Protein AF-A0A897P091-F1 (afdb_monomer_lite)

pLDDT: mean 84.44, std 16.89, range [42.38, 98.38]

Organism: NCBI:txid2841257

Foldseek 3Di:
DDPPDDPPPPPPAFAWDKWKAAPVPRDIDDPPDQADPPPRGRDIDIDTHTD

Radius of gyration: 19.54 Å; chains: 1; bounding box: 28×13×63 Å

Secondary structure (DSSP, 8-state):
-----------TT--EEEEEEETTT--EE-TT-SS-TTT----EEEEEEE-

Sequence (51 aa):
MSVRTVITRLLPGGGSKVVVECRNCGTNVSPGTEECPACSGNEFVRYEIPE

Structure (mmCIF, N/CA/C/O backbone):
data_AF-A0A897P091-F1
#
_entry.id   AF-A0A897P091-F1
#
loop_
_atom_site.group_PDB
_atom_site.id
_atom_site.type_symbol
_atom_site.label_atom_id
_atom_site.label_alt_id
_atom_site.label_comp_id
_atom_site.label_asym_id
_atom_site.label_entity_id
_atom_site.label_seq_id
_atom_site.pdbx_PDB_ins_code
_atom_site.Cartn_x
_atom_site.Cartn_y
_atom_site.Cartn_z
_atom_site.occupancy
_atom_site.B_iso_or_equiv
_atom_site.auth_seq_id
_atom_site.auth_comp_id
_atom_site.auth_asym_id
_atom_site.auth_atom_id
_atom_site.pdbx_PDB_model_num
ATOM 1 N N . MET A 1 1 ? -18.619 8.716 52.788 1.00 42.38 1 MET A N 1
ATOM 2 C CA . MET A 1 1 ? -18.147 7.565 51.988 1.00 42.38 1 MET A CA 1
ATOM 3 C C . MET A 1 1 ? -18.565 7.791 50.537 1.00 42.38 1 MET A C 1
ATOM 5 O O . MET A 1 1 ? -19.643 7.362 50.156 1.00 42.38 1 MET A O 1
ATOM 9 N N . SER A 1 2 ? -17.783 8.545 49.757 1.00 54.72 2 SER A N 1
ATOM 10 C CA . SER A 1 2 ? -18.101 8.831 48.347 1.00 54.72 2 SER A CA 1
ATOM 11 C C . SER A 1 2 ? -17.274 7.923 47.453 1.00 54.72 2 SER A C 1
ATOM 13 O O . SER A 1 2 ? -16.064 8.106 47.331 1.00 54.72 2 SER A O 1
ATOM 15 N N . VAL A 1 3 ? -17.921 6.931 46.851 1.00 63.38 3 VAL A N 1
ATOM 16 C CA . VAL A 1 3 ? -17.285 6.027 45.894 1.00 63.38 3 VAL A CA 1
ATOM 17 C C . VAL A 1 3 ? -17.126 6.802 44.587 1.00 63.38 3 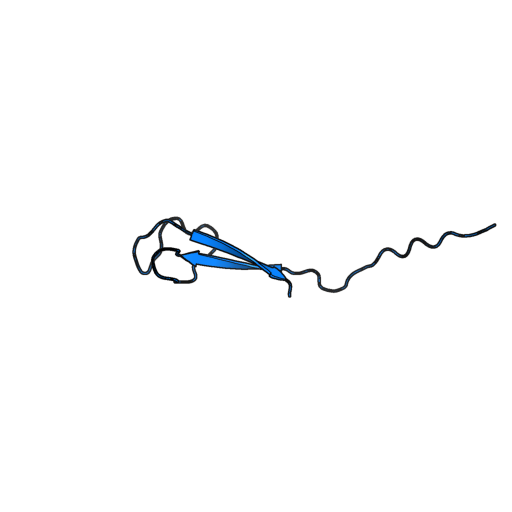VAL A C 1
ATOM 19 O O . VAL A 1 3 ? -18.100 7.066 43.886 1.00 63.38 3 VAL A O 1
ATOM 22 N N . ARG A 1 4 ? -15.904 7.260 44.293 1.00 56.72 4 ARG A N 1
ATOM 23 C CA . ARG A 1 4 ? -15.563 7.844 42.991 1.00 56.72 4 ARG A CA 1
ATOM 24 C C . ARG A 1 4 ? -15.538 6.710 41.970 1.00 56.72 4 ARG A C 1
ATOM 26 O O . ARG A 1 4 ? -14.538 6.011 41.849 1.00 56.72 4 ARG A O 1
ATOM 33 N N . THR A 1 5 ? -16.646 6.507 41.270 1.00 58.00 5 THR A N 1
ATOM 34 C CA . THR A 1 5 ? -16.728 5.539 40.176 1.00 58.00 5 THR A CA 1
ATOM 35 C C . THR A 1 5 ? -15.864 6.035 39.021 1.00 58.00 5 THR A C 1
ATOM 37 O O . THR A 1 5 ? -16.210 6.994 38.333 1.00 58.00 5 THR A O 1
ATOM 40 N N . VAL A 1 6 ? -14.704 5.407 38.833 1.00 62.28 6 VAL A N 1
ATOM 41 C CA . VAL A 1 6 ? -13.864 5.609 37.652 1.00 62.28 6 VAL A CA 1
ATOM 42 C C . VAL A 1 6 ? -14.576 4.920 36.493 1.00 62.28 6 VAL A C 1
ATOM 44 O O . VAL A 1 6 ? -14.580 3.696 36.396 1.00 62.28 6 VAL A O 1
ATOM 47 N N . ILE A 1 7 ? -15.238 5.702 35.641 1.00 63.97 7 ILE A N 1
ATOM 48 C CA . ILE A 1 7 ? -15.779 5.199 34.378 1.00 63.97 7 ILE A CA 1
ATOM 49 C C . ILE A 1 7 ? -14.587 5.031 33.441 1.00 63.97 7 ILE A C 1
ATOM 51 O O . ILE A 1 7 ? -14.186 5.960 32.739 1.00 63.97 7 ILE A O 1
ATOM 55 N N . THR A 1 8 ? -13.990 3.842 33.449 1.00 57.94 8 THR A N 1
ATOM 56 C CA . THR A 1 8 ? -13.103 3.411 32.374 1.00 57.94 8 THR A CA 1
ATOM 57 C C . THR A 1 8 ? -13.971 3.364 31.124 1.00 57.94 8 THR A C 1
ATOM 59 O O . THR A 1 8 ? -14.825 2.488 30.9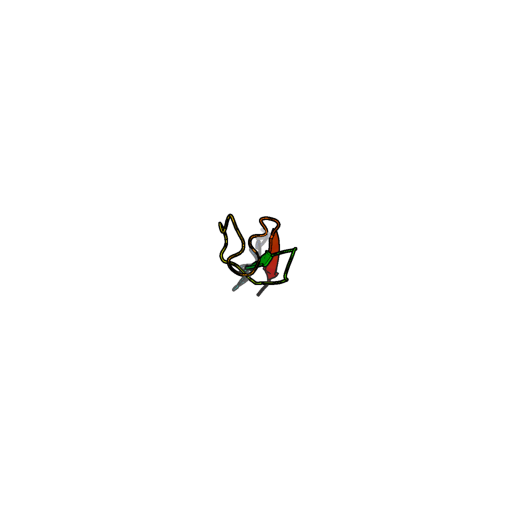94 1.00 57.94 8 THR A O 1
ATOM 62 N N . ARG A 1 9 ? -13.832 4.354 30.235 1.00 58.97 9 ARG A N 1
ATOM 63 C CA . ARG A 1 9 ? -14.418 4.301 28.893 1.00 58.97 9 ARG A CA 1
ATOM 64 C C . ARG A 1 9 ? -13.818 3.089 28.183 1.00 58.97 9 ARG A C 1
ATOM 66 O O . ARG A 1 9 ? -12.779 3.188 27.541 1.00 58.97 9 ARG A O 1
ATOM 73 N N . LEU A 1 10 ? -14.469 1.942 28.325 1.00 63.59 10 LEU A N 1
ATOM 74 C CA . LEU A 1 10 ? -14.358 0.825 27.403 1.00 63.59 10 LEU A CA 1
ATOM 75 C C . LEU A 1 10 ? -14.997 1.307 26.100 1.00 63.59 10 LEU A C 1
ATOM 77 O O . LEU A 1 10 ? -16.198 1.151 25.912 1.00 63.59 10 LEU A O 1
ATOM 81 N N . LEU A 1 11 ? -14.217 1.996 25.262 1.00 63.59 11 LEU A N 1
ATOM 82 C CA . LEU A 1 11 ? -14.587 2.273 23.878 1.00 63.59 11 LEU A CA 1
ATOM 83 C C . LEU A 1 11 ? -14.667 0.914 23.168 1.00 63.59 11 LEU A C 1
ATOM 85 O O . LEU A 1 11 ? -13.628 0.273 22.991 1.00 63.59 11 LEU A O 1
ATOM 89 N N . PRO A 1 12 ? -15.862 0.435 22.791 1.00 58.38 12 PRO A N 1
ATOM 90 C CA . PRO A 1 12 ? -15.965 -0.731 21.936 1.00 58.38 12 PRO A CA 1
ATOM 91 C C . PRO A 1 12 ? -15.576 -0.274 20.524 1.00 58.38 12 PRO A C 1
ATOM 93 O O . PRO A 1 12 ? -16.272 0.557 19.951 1.00 58.38 12 PRO A O 1
ATOM 96 N N . GLY A 1 13 ? -14.466 -0.779 19.976 1.00 56.88 13 GLY A N 1
ATOM 97 C CA . GLY A 1 13 ? -14.173 -0.649 18.538 1.00 56.88 13 GLY A CA 1
ATOM 98 C C . GLY A 1 13 ? -13.048 0.304 18.122 1.00 56.88 13 GLY A C 1
ATOM 99 O O . GLY A 1 13 ? -13.103 0.848 17.031 1.00 56.88 13 GLY A O 1
ATOM 100 N N . GLY A 1 14 ? -12.014 0.512 18.942 1.00 61.09 14 GLY A N 1
ATOM 101 C CA . GLY A 1 14 ? -10.853 1.340 18.573 1.00 61.09 14 GLY A CA 1
ATOM 102 C C . GLY A 1 14 ? -9.869 0.666 17.606 1.00 61.09 14 GLY A C 1
ATOM 103 O O . GLY A 1 14 ? -8.683 0.592 17.917 1.00 61.09 14 GLY A O 1
ATOM 104 N N . GLY A 1 15 ? -10.344 0.124 16.484 1.00 74.94 15 GLY A N 1
ATOM 105 C CA . GLY A 1 15 ? -9.476 -0.314 15.392 1.00 74.94 15 GLY A CA 1
ATOM 106 C C . GLY A 1 15 ? -9.060 0.880 14.531 1.00 74.94 15 GLY A C 1
ATOM 107 O O . GLY A 1 15 ? -9.862 1.777 14.284 1.00 74.94 15 GLY A O 1
ATOM 108 N N . SER A 1 16 ? -7.810 0.918 14.075 1.00 83.50 16 SER A N 1
ATOM 109 C CA . SER A 1 16 ? -7.419 1.758 12.942 1.00 83.50 16 SER A CA 1
ATOM 110 C C . SER A 1 16 ? -6.999 0.853 11.792 1.00 83.50 16 SER A C 1
ATOM 112 O O . SER A 1 16 ? -6.214 -0.083 11.969 1.00 83.50 16 SER A O 1
ATOM 114 N N . LYS A 1 17 ? -7.528 1.111 10.593 1.00 90.25 17 LYS A N 1
ATOM 115 C CA . LYS A 1 17 ? -7.043 0.453 9.382 1.00 90.25 17 LYS A CA 1
ATOM 116 C C . LYS A 1 17 ? -5.769 1.150 8.920 1.00 90.25 17 LYS A C 1
ATOM 118 O O . LYS A 1 17 ? -5.699 2.378 8.830 1.00 90.25 17 LYS A O 1
ATOM 123 N N . VAL A 1 18 ? -4.760 0.350 8.605 1.00 92.69 18 VAL A N 1
ATOM 124 C CA . VAL A 1 18 ? -3.491 0.832 8.062 1.00 92.69 18 VAL A CA 1
ATOM 125 C C . VAL A 1 18 ? -3.527 0.687 6.547 1.00 92.69 18 VAL A C 1
ATOM 127 O O . VAL A 1 18 ? -3.720 -0.415 6.040 1.00 92.69 18 VAL A O 1
ATOM 130 N N . VAL A 1 19 ? -3.305 1.786 5.830 1.00 95.25 19 VAL A N 1
ATOM 131 C CA . VAL A 1 19 ? -3.184 1.805 4.365 1.00 95.25 19 VAL A CA 1
ATOM 132 C C . VAL A 1 19 ? -1.804 2.335 3.995 1.00 95.25 19 VAL A C 1
ATOM 134 O O . VAL A 1 19 ? -1.358 3.329 4.565 1.00 95.25 19 VAL A O 1
ATOM 137 N N . VAL A 1 20 ? -1.118 1.672 3.063 1.00 97.56 20 VAL A N 1
ATOM 138 C CA . VAL A 1 20 ? 0.182 2.112 2.539 1.00 97.56 20 VAL A CA 1
ATOM 139 C C . VAL A 1 20 ? 0.037 2.401 1.052 1.00 97.56 20 VAL A C 1
ATOM 141 O O . VAL A 1 20 ? -0.428 1.543 0.307 1.00 97.56 20 VAL A O 1
ATOM 144 N N . GLU A 1 21 ? 0.440 3.592 0.623 1.00 98.00 21 GLU A N 1
ATOM 145 C CA . GLU A 1 21 ? 0.314 4.064 -0.758 1.00 98.00 21 GLU A CA 1
ATOM 146 C C . GLU A 1 21 ? 1.685 4.472 -1.312 1.00 98.00 21 GLU A C 1
ATOM 148 O O . GLU A 1 21 ? 2.489 5.105 -0.623 1.00 98.00 21 GLU A O 1
ATOM 153 N N . CYS A 1 22 ? 1.973 4.111 -2.562 1.00 98.38 22 CYS A N 1
ATOM 154 C CA . CYS A 1 22 ? 3.168 4.563 -3.268 1.00 98.38 22 CYS A CA 1
ATOM 155 C C . CYS A 1 22 ? 3.050 6.045 -3.637 1.00 98.38 22 CYS A C 1
ATOM 157 O O . CYS A 1 22 ? 2.159 6.425 -4.394 1.00 98.38 22 CYS A O 1
ATOM 159 N N . ARG A 1 23 ? 4.010 6.872 -3.206 1.00 97.44 23 ARG A N 1
ATOM 160 C CA . ARG A 1 23 ? 4.005 8.317 -3.499 1.00 97.44 23 ARG A CA 1
ATOM 161 C C . ARG A 1 23 ? 4.252 8.637 -4.971 1.00 97.44 23 ARG A C 1
ATOM 163 O O . ARG A 1 23 ? 3.902 9.722 -5.420 1.00 97.44 23 ARG A O 1
ATOM 170 N N . ASN A 1 24 ? 4.849 7.702 -5.708 1.00 97.44 24 ASN A N 1
ATOM 171 C CA . ASN A 1 24 ? 5.208 7.908 -7.106 1.00 97.44 24 ASN A CA 1
ATOM 172 C C . ASN A 1 24 ? 4.038 7.647 -8.070 1.00 97.44 24 ASN A C 1
ATOM 174 O O . ASN A 1 24 ? 3.933 8.303 -9.099 1.00 97.44 24 ASN A O 1
ATOM 178 N N . CYS A 1 25 ? 3.163 6.681 -7.766 1.00 97.69 25 CYS A N 1
ATOM 179 C CA . CYS A 1 25 ? 2.087 6.280 -8.686 1.00 97.69 25 CYS A CA 1
ATOM 180 C C . CYS A 1 25 ? 0.695 6.127 -8.052 1.00 97.69 25 CYS A C 1
ATOM 182 O O . CYS A 1 25 ? -0.254 5.836 -8.773 1.00 97.69 25 CYS A O 1
ATOM 184 N N . GLY A 1 26 ? 0.557 6.278 -6.731 1.00 97.38 26 GLY A N 1
ATOM 185 C CA . GLY A 1 26 ? -0.721 6.150 -6.018 1.00 97.38 26 GLY A CA 1
ATOM 186 C C . GLY A 1 26 ? -1.209 4.711 -5.810 1.00 97.38 26 GLY A C 1
ATOM 187 O O . GLY A 1 26 ? -2.332 4.496 -5.362 1.00 97.38 26 GLY A O 1
ATOM 188 N N . THR A 1 27 ? -0.403 3.696 -6.139 1.00 97.81 27 THR A N 1
ATOM 189 C CA . THR A 1 27 ? -0.790 2.293 -5.915 1.00 97.81 27 THR A CA 1
ATOM 190 C C . THR A 1 27 ? -0.765 1.959 -4.425 1.00 97.81 27 THR A C 1
ATOM 192 O O . THR A 1 27 ? 0.254 2.162 -3.762 1.00 97.81 27 THR A O 1
ATOM 195 N N . ASN A 1 28 ? -1.856 1.379 -3.919 1.00 97.75 28 ASN A N 1
ATOM 196 C CA . ASN A 1 28 ? -1.892 0.794 -2.582 1.00 97.75 28 ASN A CA 1
ATOM 197 C C . ASN A 1 28 ? -1.063 -0.491 -2.543 1.00 97.75 28 ASN A C 1
ATOM 199 O O . ASN A 1 28 ? -1.235 -1.378 -3.380 1.00 97.75 28 ASN A O 1
ATOM 203 N N . VAL A 1 29 ? -0.185 -0.601 -1.554 1.00 96.88 29 VAL A N 1
ATOM 204 C CA . VAL A 1 29 ? 0.717 -1.740 -1.372 1.00 96.88 29 VAL A CA 1
ATOM 205 C C . VAL A 1 29 ? 0.545 -2.357 0.011 1.00 96.88 29 VAL A C 1
ATOM 207 O O . VAL A 1 29 ? -0.033 -1.762 0.922 1.00 96.88 29 VAL A O 1
ATOM 210 N N . SER A 1 30 ? 1.059 -3.575 0.177 1.00 94.25 30 SER A N 1
ATOM 211 C CA . SER A 1 30 ? 1.07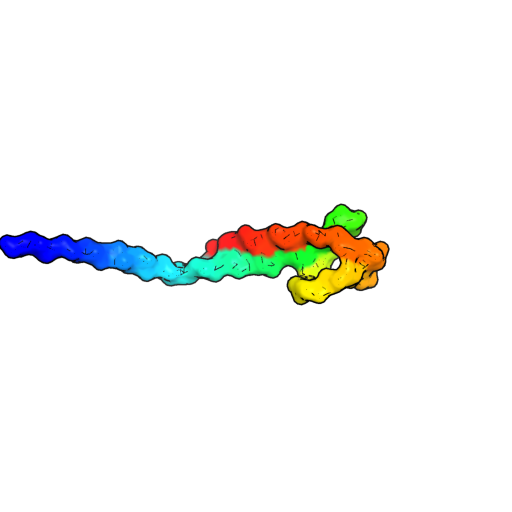0 -4.223 1.488 1.00 94.25 30 SER A CA 1
ATOM 212 C C . SER A 1 30 ? 2.081 -3.537 2.417 1.00 94.25 30 SER A C 1
ATOM 214 O O . SER A 1 30 ? 3.146 -3.114 1.952 1.00 94.25 30 SER A O 1
ATOM 216 N N . PRO A 1 31 ? 1.816 -3.449 3.731 1.00 90.75 31 PRO A N 1
ATOM 217 C CA . PRO A 1 31 ? 2.826 -3.024 4.693 1.00 90.75 31 PRO A CA 1
ATOM 218 C C . PRO A 1 31 ? 4.085 -3.896 4.595 1.00 90.75 31 PRO A C 1
ATOM 220 O O . PRO A 1 31 ? 3.985 -5.114 4.471 1.00 90.75 31 PRO A O 1
ATOM 22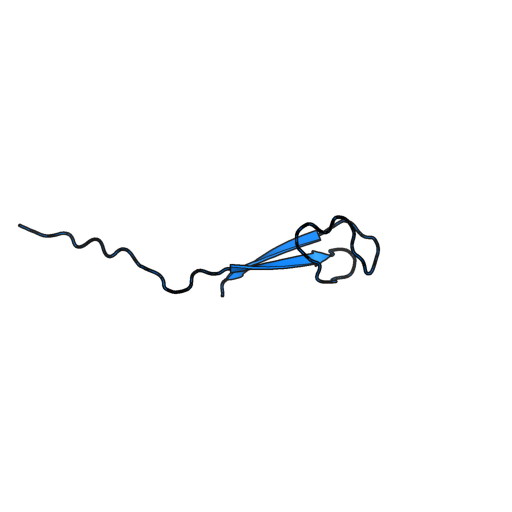3 N N . GLY A 1 32 ? 5.263 -3.272 4.645 1.00 90.50 32 GLY A N 1
ATOM 224 C CA . GLY A 1 32 ? 6.548 -3.968 4.494 1.00 90.50 32 GLY A CA 1
ATOM 225 C C . GLY A 1 32 ? 6.994 -4.186 3.044 1.00 90.50 32 GLY A C 1
ATOM 226 O O . GLY A 1 32 ? 8.029 -4.800 2.823 1.00 90.50 32 GLY A O 1
ATOM 227 N N . THR A 1 33 ? 6.248 -3.676 2.061 1.00 94.38 33 THR A N 1
ATOM 228 C CA . THR A 1 33 ? 6.711 -3.624 0.668 1.00 94.38 33 THR A CA 1
ATOM 229 C C . THR A 1 33 ? 7.910 -2.677 0.556 1.00 94.38 33 THR A C 1
ATOM 231 O O . THR A 1 33 ? 7.799 -1.512 0.931 1.00 94.38 33 THR A O 1
ATOM 234 N N . GLU A 1 34 ? 9.037 -3.166 0.033 1.00 96.44 34 GLU A N 1
ATOM 235 C CA . GLU A 1 34 ? 10.254 -2.362 -0.180 1.00 96.44 34 GLU A CA 1
ATOM 236 C C . GLU A 1 34 ? 10.256 -1.641 -1.540 1.00 96.44 34 GLU A C 1
ATOM 238 O O . GLU A 1 34 ? 10.824 -0.558 -1.669 1.00 96.44 34 GLU A O 1
ATOM 243 N N . GLU A 1 35 ? 9.572 -2.205 -2.541 1.00 97.69 35 GLU A N 1
ATOM 244 C CA . GLU A 1 35 ? 9.482 -1.665 -3.900 1.00 97.69 35 GLU A CA 1
ATOM 245 C C . GLU A 1 35 ? 8.059 -1.809 -4.457 1.00 97.69 35 GLU A C 1
ATOM 247 O O . GLU A 1 35 ? 7.416 -2.852 -4.331 1.00 97.69 35 GLU A O 1
ATOM 252 N N . CYS A 1 36 ? 7.539 -0.746 -5.071 1.00 97.81 36 CYS A N 1
ATOM 253 C CA . CYS A 1 36 ? 6.184 -0.717 -5.594 1.00 97.81 36 CYS A CA 1
ATOM 254 C C . CYS A 1 36 ? 6.071 -1.643 -6.814 1.00 97.81 36 CYS A C 1
ATOM 256 O O . CYS A 1 36 ? 6.727 -1.386 -7.825 1.00 97.81 36 CYS A O 1
ATOM 258 N N . PRO A 1 37 ? 5.168 -2.640 -6.802 1.00 97.31 37 PRO A N 1
ATOM 259 C CA . PRO A 1 37 ? 5.045 -3.603 -7.897 1.00 97.31 37 PRO A CA 1
ATOM 260 C C . PRO A 1 37 ? 4.511 -2.989 -9.200 1.00 97.31 37 PRO A C 1
ATOM 262 O O . PRO A 1 37 ? 4.569 -3.630 -10.244 1.00 97.31 37 PRO A O 1
ATOM 265 N N . ALA A 1 38 ? 3.962 -1.772 -9.147 1.00 97.81 38 ALA A N 1
ATOM 266 C CA . ALA A 1 38 ? 3.390 -1.098 -10.308 1.00 97.81 38 ALA A CA 1
ATOM 267 C C . ALA A 1 38 ? 4.384 -0.177 -11.032 1.00 97.81 38 ALA A C 1
ATOM 269 O O . ALA A 1 38 ? 4.274 -0.003 -12.243 1.00 97.81 38 ALA A O 1
ATOM 270 N N . CYS A 1 39 ? 5.321 0.448 -10.310 1.00 97.75 39 CYS A N 1
ATOM 271 C CA . CYS A 1 39 ? 6.186 1.490 -10.877 1.00 97.75 39 CYS A CA 1
ATOM 272 C C . CYS A 1 39 ? 7.650 1.432 -10.429 1.00 97.75 39 CYS A C 1
ATOM 274 O O . CYS A 1 39 ? 8.405 2.344 -10.762 1.00 97.75 39 CYS A O 1
ATOM 276 N N . SER A 1 40 ? 8.041 0.425 -9.644 1.00 97.81 40 SER A N 1
ATOM 277 C CA . SER A 1 40 ? 9.394 0.277 -9.092 1.00 97.81 40 SER A CA 1
ATOM 278 C C . SER A 1 40 ? 9.869 1.419 -8.178 1.00 97.81 40 SER A C 1
ATOM 280 O O . SER A 1 40 ? 11.046 1.521 -7.846 1.00 97.81 40 SER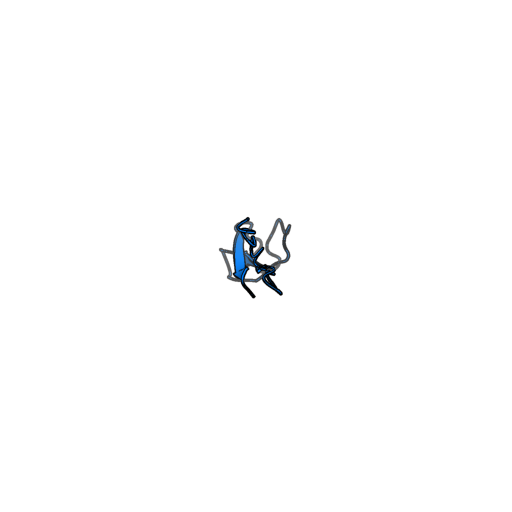 A O 1
ATOM 282 N N . GLY A 1 41 ? 8.962 2.298 -7.740 1.00 96.75 41 GLY A N 1
ATOM 283 C CA . GLY A 1 41 ? 9.264 3.327 -6.743 1.00 96.75 41 GLY A CA 1
ATOM 284 C C . GLY A 1 41 ? 9.370 2.744 -5.331 1.00 96.75 41 GLY A C 1
ATOM 285 O O . GLY A 1 41 ? 8.693 1.773 -5.010 1.00 96.75 41 GLY A O 1
ATOM 286 N N . ASN A 1 42 ? 10.162 3.369 -4.466 1.00 97.25 42 ASN A N 1
ATOM 287 C CA . ASN A 1 42 ? 10.395 2.937 -3.078 1.00 97.25 42 ASN A CA 1
ATOM 288 C C . ASN A 1 42 ? 9.934 3.970 -2.033 1.00 97.25 42 ASN A C 1
ATOM 290 O O . ASN A 1 42 ? 10.181 3.822 -0.837 1.00 97.25 42 ASN A O 1
ATOM 294 N N . GLU A 1 43 ? 9.254 5.027 -2.477 1.00 97.62 43 GLU A N 1
ATOM 295 C CA . GLU A 1 43 ? 8.673 6.031 -1.597 1.00 97.62 43 GLU A CA 1
ATOM 296 C C . GLU A 1 43 ? 7.216 5.688 -1.285 1.00 97.62 43 GLU A C 1
ATOM 298 O O . GLU A 1 43 ? 6.367 5.617 -2.182 1.00 97.62 43 GLU A O 1
ATOM 303 N N . PHE A 1 44 ? 6.914 5.535 0.004 1.00 97.56 44 PHE A N 1
ATOM 304 C CA . PHE A 1 44 ? 5.586 5.171 0.487 1.00 97.56 44 PHE A CA 1
ATOM 305 C C . PHE A 1 44 ? 5.091 6.132 1.566 1.00 97.56 44 PHE A C 1
ATOM 307 O O . PHE A 1 44 ? 5.867 6.666 2.358 1.00 97.56 44 PHE A O 1
ATOM 314 N N . VAL A 1 45 ? 3.778 6.334 1.611 1.00 97.38 45 VAL A N 1
ATOM 315 C CA . VAL A 1 45 ? 3.072 7.027 2.692 1.00 97.38 45 VAL A CA 1
ATOM 316 C C . VAL A 1 45 ? 2.164 6.037 3.413 1.00 97.38 45 VAL A C 1
ATOM 318 O O . VAL A 1 45 ? 1.575 5.154 2.793 1.00 97.38 45 VAL A O 1
ATOM 321 N N . ARG A 1 46 ? 2.070 6.165 4.739 1.00 96.25 46 ARG A N 1
ATOM 322 C CA . ARG A 1 46 ? 1.255 5.299 5.593 1.00 96.25 46 ARG A CA 1
ATOM 323 C C . ARG A 1 46 ? 0.160 6.121 6.258 1.00 96.25 46 ARG A C 1
ATOM 325 O O . ARG A 1 46 ? 0.449 7.113 6.923 1.00 96.25 46 ARG A O 1
ATOM 332 N N . TYR A 1 47 ? -1.079 5.680 6.091 1.00 94.69 47 TYR A N 1
ATO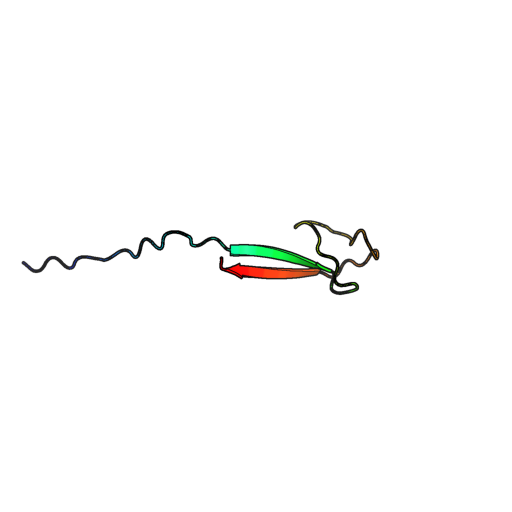M 333 C CA . TYR A 1 47 ? -2.261 6.261 6.709 1.00 94.69 47 TYR A CA 1
ATOM 334 C C . TYR A 1 47 ? -2.771 5.334 7.805 1.00 94.69 47 TYR A C 1
ATOM 336 O O . TYR A 1 47 ? -2.943 4.135 7.582 1.00 94.69 47 TYR A O 1
ATOM 344 N N . GLU A 1 48 ? -3.044 5.903 8.973 1.00 92.94 48 GLU A N 1
ATOM 345 C CA . GLU A 1 48 ? -3.814 5.250 10.028 1.00 92.94 48 GLU A CA 1
ATOM 346 C C . GLU A 1 48 ? -5.196 5.887 10.036 1.00 92.94 48 GLU A C 1
ATOM 348 O O . GLU A 1 48 ? -5.356 7.054 10.393 1.00 92.94 48 GLU A O 1
ATOM 353 N N . ILE A 1 49 ? -6.182 5.139 9.556 1.00 89.81 49 ILE A N 1
ATOM 354 C CA . ILE A 1 49 ? -7.546 5.626 9.395 1.00 89.81 49 ILE A CA 1
ATOM 355 C C . ILE A 1 49 ? -8.373 4.977 10.507 1.00 89.81 49 ILE A C 1
ATOM 357 O O . ILE A 1 49 ? -8.469 3.748 10.524 1.00 89.81 49 ILE A O 1
ATOM 361 N N . PRO A 1 50 ? -8.926 5.755 11.452 1.00 87.06 50 PRO A N 1
ATOM 362 C CA . PRO A 1 50 ? -9.856 5.228 12.447 1.00 87.06 50 PRO A CA 1
ATOM 363 C C . PRO A 1 50 ? -11.043 4.545 11.759 1.00 87.06 50 PRO A C 1
ATOM 365 O O . PRO A 1 50 ? -11.484 5.027 10.711 1.00 87.06 50 PRO A O 1
ATOM 368 N N . GLU A 1 51 ? -11.528 3.433 12.317 1.00 71.62 51 GLU A N 1
ATOM 369 C CA . GLU A 1 51 ? -12.797 2.829 11.876 1.00 71.62 51 GLU A CA 1
ATOM 370 C C . GLU A 1 51 ? -14.025 3.665 12.261 1.00 71.62 51 GLU A C 1
ATOM 372 O O . GLU A 1 51 ? -14.010 4.309 13.338 1.00 71.62 51 GLU A O 1
#